Protein AF-A0A0F8X3J0-F1 (afdb_monomer)

Solvent-accessible surface area (backbone atoms only — not comparable to full-atom values): 3295 Å² total; per-residue (Å²): 131,85,81,49,76,65,53,55,51,51,52,51,36,54,50,49,36,54,50,41,54,59,54,48,73,75,42,63,86,91,40,73,68,38,55,56,45,53,51,52,38,51,50,32,53,50,50,48,56,51,52,54,55,57,74,76,103

pLDDT: mean 86.61, std 7.72, range [52.06, 93.62]

Mean predicted aligned error: 5.0 Å

Foldseek 3Di:
DPQDPLNVVLVVLVVQLVVLVVVLVPDDPPDPVSVVSVVSNVVSVVVNVVSVVVVVD

Secondary structure (DSSP, 8-state):
-PPPHHHHHHHHHHHHHHHHHHHHHHSPTT-HHHHHHHHHHHHHHHHHHHHHHHHT-

Organism: NCBI:txid412755

Sequence (57 aa):
MPLTELDRTIESVLLSERLWKKTVIRIPRGTVVRKSFDAKLRYARYLKKKLIKQHKK

Structure (mmCIF, N/CA/C/O backbone):
data_AF-A0A0F8X3J0-F1
#
_entry.id   AF-A0A0F8X3J0-F1
#
loop_
_atom_site.group_PDB
_atom_site.id
_atom_site.type_symbol
_atom_site.label_atom_id
_atom_site.label_alt_id
_atom_site.label_comp_id
_atom_site.label_asym_id
_atom_site.label_entity_id
_atom_site.label_seq_id
_atom_site.pdbx_PDB_ins_code
_atom_site.Cartn_x
_atom_site.Cartn_y
_atom_site.Cartn_z
_atom_site.occupancy
_atom_site.B_iso_or_equiv
_atom_site.auth_seq_id
_atom_site.auth_comp_id
_atom_site.auth_asym_id
_atom_site.auth_atom_id
_atom_site.pdbx_PDB_model_num
ATOM 1 N N . MET A 1 1 ? -11.857 -11.887 21.984 1.00 52.06 1 MET A N 1
ATOM 2 C CA . MET A 1 1 ? -12.511 -10.705 21.385 1.00 52.06 1 MET A CA 1
ATOM 3 C C . MET A 1 1 ? -12.495 -10.889 19.876 1.00 52.06 1 MET A C 1
ATOM 5 O O . MET A 1 1 ? -11.409 -11.114 19.350 1.00 52.06 1 MET A O 1
ATOM 9 N N . PRO A 1 2 ? -13.645 -10.899 19.186 1.00 67.94 2 PRO A N 1
ATOM 10 C CA . PRO A 1 2 ? -13.648 -10.878 17.726 1.00 67.94 2 PRO A CA 1
ATOM 11 C C . PRO A 1 2 ? -12.979 -9.584 17.239 1.00 67.94 2 PRO A C 1
ATOM 13 O O . PRO A 1 2 ? -13.255 -8.515 17.779 1.00 67.94 2 PRO A O 1
ATOM 16 N N . LEU A 1 3 ? -12.082 -9.692 16.254 1.00 68.44 3 LEU A N 1
ATOM 17 C CA . LEU A 1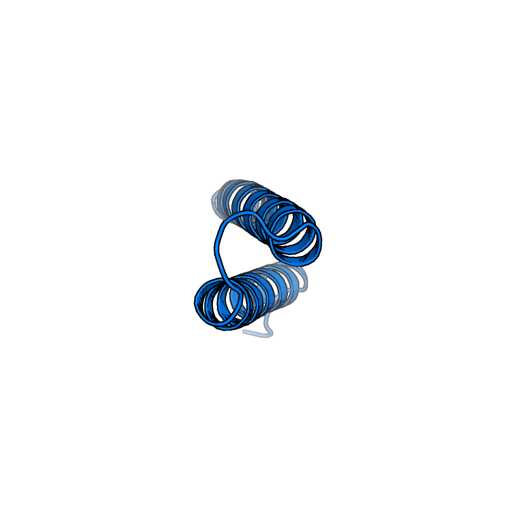 3 ? -11.472 -8.533 15.592 1.00 68.44 3 LEU A CA 1
ATOM 18 C C . LEU A 1 3 ? -12.579 -7.641 15.031 1.00 68.44 3 LEU A C 1
ATOM 20 O O . LEU A 1 3 ? -13.437 -8.124 14.283 1.00 68.44 3 LEU A O 1
ATOM 24 N N . THR A 1 4 ? -12.548 -6.358 15.384 1.00 83.69 4 THR A N 1
ATOM 25 C CA . THR A 1 4 ? -13.504 -5.385 14.858 1.00 83.69 4 THR A CA 1
ATOM 26 C C . THR A 1 4 ? -13.274 -5.189 13.356 1.00 83.69 4 THR A C 1
ATOM 28 O O . THR A 1 4 ? -12.196 -5.467 12.822 1.00 83.69 4 THR A O 1
ATOM 31 N N . GLU A 1 5 ? -14.280 -4.696 12.632 1.00 83.94 5 GLU A N 1
ATOM 32 C CA . GLU A 1 5 ? -14.118 -4.351 11.210 1.00 83.94 5 GLU A CA 1
ATOM 33 C C . GLU A 1 5 ? -12.994 -3.323 10.989 1.00 83.94 5 GLU A C 1
ATOM 35 O O . GLU A 1 5 ? -12.283 -3.357 9.977 1.00 83.94 5 GLU A O 1
ATOM 40 N N . LEU A 1 6 ? -12.782 -2.446 11.975 1.00 83.19 6 LEU A N 1
ATOM 41 C CA . LEU A 1 6 ? -11.695 -1.477 11.981 1.00 83.19 6 LEU A CA 1
ATOM 42 C C . LEU A 1 6 ? -10.325 -2.164 12.062 1.00 83.19 6 LEU A C 1
ATOM 44 O O . LEU A 1 6 ? -9.426 -1.798 11.303 1.00 83.19 6 LEU A O 1
ATOM 48 N N . ASP A 1 7 ? -10.179 -3.191 12.900 1.00 84.12 7 ASP A N 1
ATOM 49 C CA . ASP A 1 7 ? -8.928 -3.947 13.031 1.00 84.12 7 ASP A CA 1
ATOM 50 C C . ASP A 1 7 ? -8.553 -4.646 11.724 1.00 84.12 7 ASP A C 1
ATOM 52 O O . ASP A 1 7 ? -7.424 -4.520 11.247 1.00 84.12 7 ASP A O 1
ATOM 56 N N . ARG A 1 8 ? -9.528 -5.293 11.073 1.00 87.31 8 ARG A N 1
ATOM 57 C CA . ARG A 1 8 ? -9.327 -5.930 9.758 1.00 87.31 8 ARG A CA 1
ATOM 58 C C . ARG A 1 8 ? -8.900 -4.915 8.697 1.00 87.31 8 ARG A C 1
ATOM 60 O O . ARG A 1 8 ? -8.042 -5.193 7.857 1.00 87.31 8 ARG A O 1
ATOM 67 N N . THR A 1 9 ? -9.476 -3.715 8.744 1.00 88.38 9 THR A N 1
ATOM 68 C CA . THR A 1 9 ? -9.116 -2.626 7.829 1.00 88.38 9 THR A CA 1
ATOM 69 C C . THR A 1 9 ? -7.682 -2.152 8.076 1.00 88.38 9 THR A C 1
ATOM 71 O O . THR A 1 9 ? -6.917 -1.967 7.1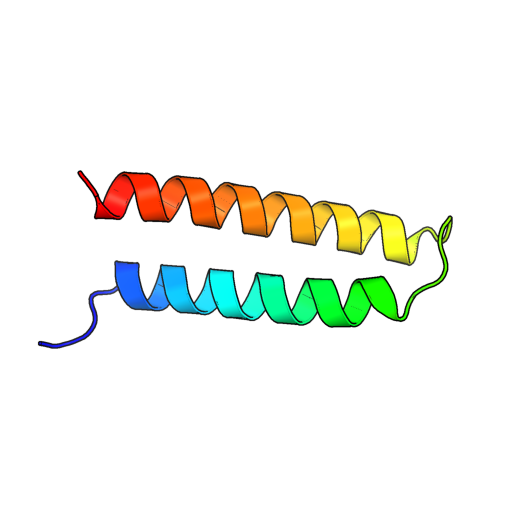25 1.00 88.38 9 THR A O 1
ATOM 74 N N . ILE A 1 10 ? -7.280 -1.997 9.340 1.00 87.56 10 ILE A N 1
ATOM 75 C CA . ILE A 1 10 ? -5.911 -1.620 9.714 1.00 87.56 10 ILE A CA 1
ATOM 76 C C . ILE A 1 10 ? -4.914 -2.686 9.245 1.00 87.56 10 ILE A C 1
ATOM 78 O O . ILE A 1 10 ? -3.909 -2.339 8.619 1.00 87.56 10 ILE A O 1
ATOM 82 N N . GLU A 1 11 ? -5.198 -3.968 9.474 1.00 90.06 11 GLU A N 1
ATOM 83 C CA . GLU A 1 11 ? -4.357 -5.080 9.017 1.00 90.06 11 GLU A CA 1
ATOM 84 C C . GLU A 1 11 ? -4.180 -5.087 7.494 1.00 90.06 11 GLU A C 1
ATOM 86 O O . GLU A 1 11 ? -3.054 -5.192 6.998 1.00 90.06 11 GLU A O 1
ATOM 91 N N . SER A 1 12 ? -5.262 -4.889 6.739 1.00 91.00 12 SER A N 1
ATOM 92 C CA . SER A 1 12 ? -5.217 -4.814 5.273 1.00 91.00 12 SER A CA 1
ATOM 93 C C . SER A 1 12 ? -4.344 -3.656 4.772 1.00 91.00 12 SER A C 1
ATOM 95 O O . SER A 1 12 ? -3.527 -3.814 3.853 1.00 91.00 12 SER A O 1
ATOM 97 N N . VAL A 1 13 ? -4.436 -2.488 5.418 1.00 90.81 13 VAL A N 1
ATOM 98 C CA . VAL A 1 13 ? -3.598 -1.326 5.092 1.00 90.81 13 VAL A CA 1
ATOM 99 C C . VAL A 1 13 ? -2.124 -1.591 5.420 1.00 90.81 13 VAL A C 1
ATOM 101 O O . VAL A 1 13 ? -1.250 -1.246 4.619 1.00 90.81 13 VAL A O 1
ATOM 104 N N . LEU A 1 14 ? -1.827 -2.236 6.553 1.00 90.75 14 LEU A N 1
ATOM 105 C CA . LEU A 1 14 ? -0.464 -2.630 6.928 1.00 90.75 14 LEU A CA 1
ATOM 106 C C . LEU A 1 14 ? 0.139 -3.623 5.926 1.00 90.75 14 LEU A C 1
ATOM 108 O O . LEU A 1 14 ? 1.295 -3.474 5.516 1.00 90.75 14 LEU A O 1
ATOM 112 N N . LEU A 1 15 ? -0.646 -4.615 5.506 1.00 92.50 15 LEU A N 1
ATOM 113 C CA . LEU A 1 15 ? -0.226 -5.621 4.537 1.00 92.50 15 LEU A CA 1
ATOM 114 C C . LEU A 1 15 ? 0.029 -4.989 3.163 1.00 92.50 15 LEU A C 1
ATOM 116 O O . LEU A 1 15 ? 1.074 -5.232 2.555 1.00 9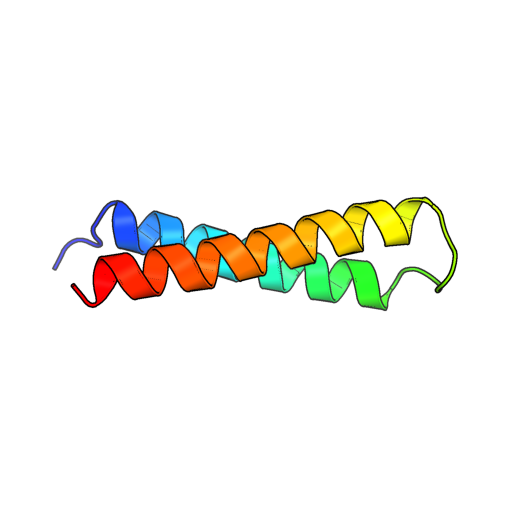2.50 15 LEU A O 1
ATOM 120 N N . SER A 1 16 ? -0.855 -4.087 2.731 1.00 89.75 16 SER A N 1
ATOM 121 C CA . SER A 1 16 ? -0.691 -3.303 1.503 1.00 89.75 16 SER A CA 1
ATOM 122 C C . SER A 1 16 ? 0.578 -2.446 1.535 1.00 89.75 16 SER A C 1
ATOM 124 O O . SER A 1 16 ? 1.367 -2.481 0.591 1.00 89.75 16 SER A O 1
ATOM 126 N N . GLU A 1 17 ? 0.839 -1.717 2.628 1.00 90.62 17 GLU A N 1
ATOM 127 C CA . GLU A 1 17 ? 2.068 -0.923 2.793 1.00 90.62 17 GLU A CA 1
ATOM 128 C C . GLU A 1 17 ? 3.323 -1.804 2.655 1.00 90.62 17 GLU A C 1
ATOM 130 O O . GLU A 1 17 ? 4.280 -1.440 1.960 1.00 90.62 17 GLU A O 1
ATOM 135 N N . ARG A 1 18 ? 3.314 -2.986 3.285 1.00 92.25 18 ARG A N 1
ATOM 136 C CA . ARG A 1 18 ? 4.427 -3.942 3.242 1.00 92.25 18 ARG A CA 1
ATOM 137 C C . ARG A 1 18 ? 4.676 -4.469 1.830 1.00 92.25 18 ARG A C 1
ATOM 139 O O . ARG A 1 18 ? 5.837 -4.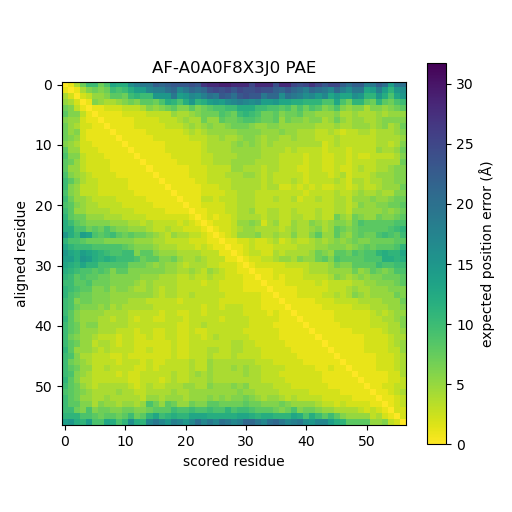541 1.416 1.00 92.25 18 ARG A O 1
ATOM 146 N N . LEU A 1 19 ? 3.617 -4.817 1.099 1.00 89.69 19 LEU A N 1
ATOM 147 C CA . LEU A 1 19 ? 3.711 -5.270 -0.289 1.00 89.69 19 LEU A CA 1
ATOM 148 C C . LEU A 1 19 ? 4.260 -4.160 -1.186 1.00 89.69 19 LEU A C 1
ATOM 150 O O . LEU A 1 19 ? 5.265 -4.374 -1.861 1.00 89.69 19 LEU A O 1
ATOM 154 N N . TRP A 1 20 ? 3.696 -2.950 -1.117 1.00 88.75 20 TRP A N 1
ATOM 155 C CA . TRP A 1 20 ? 4.167 -1.825 -1.926 1.00 88.75 20 TRP A CA 1
ATOM 156 C C . TRP A 1 20 ? 5.627 -1.479 -1.653 1.00 88.75 20 TRP A C 1
ATOM 158 O O . TRP A 1 20 ? 6.381 -1.255 -2.597 1.00 88.75 20 TRP A O 1
ATOM 168 N N . LYS A 1 21 ? 6.070 -1.510 -0.391 1.00 89.50 21 LYS A N 1
ATOM 169 C CA . LYS A 1 21 ? 7.479 -1.276 -0.047 1.00 89.50 21 LYS A CA 1
ATOM 170 C C . LYS A 1 21 ? 8.403 -2.309 -0.700 1.00 89.50 21 LYS A C 1
ATOM 172 O O . LYS A 1 21 ? 9.426 -1.923 -1.260 1.00 89.50 21 LYS A O 1
ATOM 177 N N . LYS A 1 22 ? 8.043 -3.600 -0.669 1.00 89.62 22 LYS A N 1
ATOM 178 C CA . LYS A 1 22 ? 8.816 -4.658 -1.346 1.00 89.62 22 LYS A CA 1
ATOM 179 C C . LYS A 1 22 ? 8.851 -4.451 -2.862 1.00 89.62 22 LYS A C 1
ATOM 181 O O . LYS A 1 22 ? 9.919 -4.571 -3.457 1.00 89.62 22 LYS A O 1
ATOM 186 N N . THR A 1 23 ? 7.718 -4.108 -3.471 1.00 85.94 23 THR A N 1
ATOM 187 C CA . THR A 1 23 ? 7.614 -3.882 -4.919 1.00 85.94 23 THR A CA 1
ATOM 188 C C . THR A 1 23 ? 8.436 -2.669 -5.362 1.00 85.94 23 THR A C 1
ATOM 190 O O . THR A 1 23 ? 9.231 -2.779 -6.288 1.00 85.94 23 THR A O 1
ATOM 193 N N . VAL A 1 24 ? 8.330 -1.533 -4.664 1.00 86.56 24 VAL A N 1
ATOM 194 C CA . VAL A 1 24 ? 9.054 -0.287 -4.990 1.00 86.56 24 VAL A CA 1
ATOM 195 C C . VAL A 1 24 ? 10.574 -0.451 -4.910 1.00 86.56 24 VAL A C 1
ATOM 197 O O . VAL A 1 24 ? 11.287 0.128 -5.727 1.00 86.56 24 VAL A O 1
ATOM 200 N N . ILE A 1 25 ? 11.087 -1.233 -3.950 1.00 85.81 25 ILE A N 1
ATOM 201 C CA . ILE A 1 25 ? 12.535 -1.485 -3.809 1.00 85.81 25 ILE A CA 1
ATOM 202 C C . ILE A 1 25 ? 13.103 -2.179 -5.054 1.00 85.81 25 ILE A C 1
ATOM 204 O O . ILE A 1 25 ? 14.235 -1.896 -5.437 1.00 85.81 25 ILE A O 1
ATOM 208 N N . ARG A 1 26 ? 12.315 -3.045 -5.701 1.00 88.88 26 ARG A N 1
ATOM 209 C CA . ARG A 1 26 ? 12.737 -3.817 -6.880 1.00 88.88 26 ARG A CA 1
ATOM 210 C C . ARG A 1 26 ? 12.701 -3.022 -8.185 1.00 88.88 26 ARG A C 1
ATOM 212 O O . ARG A 1 26 ? 13.289 -3.458 -9.166 1.00 88.88 26 ARG A O 1
ATOM 219 N N . ILE A 1 27 ? 12.007 -1.886 -8.223 1.00 88.50 27 ILE A N 1
ATOM 220 C CA . ILE A 1 27 ? 11.833 -1.104 -9.451 1.00 88.50 27 ILE A CA 1
ATOM 221 C C . ILE A 1 27 ? 12.869 0.028 -9.479 1.00 88.50 27 ILE A C 1
ATOM 223 O O . ILE A 1 27 ? 12.959 0.774 -8.503 1.00 88.50 27 ILE A O 1
ATOM 227 N N . PRO A 1 28 ? 13.624 0.235 -10.572 1.00 91.69 28 PRO A N 1
ATOM 228 C CA . PRO A 1 28 ? 14.592 1.327 -10.673 1.00 91.69 28 PRO A CA 1
ATOM 229 C C . PRO A 1 28 ? 13.980 2.718 -10.444 1.00 91.69 28 PRO A C 1
ATOM 231 O O . PRO A 1 28 ? 12.819 2.985 -10.785 1.00 91.69 28 PRO A O 1
ATOM 234 N N . ARG A 1 29 ? 14.776 3.623 -9.856 1.00 86.62 29 ARG A N 1
ATOM 235 C CA . ARG A 1 29 ? 14.406 5.039 -9.681 1.00 86.62 29 ARG A CA 1
ATOM 236 C C . ARG A 1 29 ? 14.185 5.702 -11.047 1.00 86.62 29 ARG A C 1
ATOM 238 O O . ARG A 1 29 ? 14.838 5.347 -12.015 1.00 86.62 29 ARG A O 1
ATOM 245 N N . GLY A 1 30 ? 13.246 6.646 -11.122 1.00 86.81 30 GLY A N 1
ATOM 246 C CA . GLY A 1 30 ? 12.952 7.406 -12.348 1.00 86.81 30 GLY A CA 1
ATOM 247 C C . GLY A 1 30 ? 11.935 6.764 -13.298 1.00 86.81 30 GLY A C 1
ATOM 248 O O . GLY A 1 30 ? 11.347 7.470 -14.113 1.00 86.81 30 GLY A O 1
ATOM 249 N N . THR A 1 31 ? 11.638 5.470 -13.150 1.00 91.31 31 THR A N 1
ATOM 250 C CA . THR A 1 31 ? 10.626 4.799 -13.980 1.00 91.31 31 THR A CA 1
ATOM 251 C C . THR A 1 31 ? 9.211 5.311 -13.682 1.00 91.31 31 THR A C 1
ATOM 253 O O . THR A 1 31 ? 8.843 5.567 -12.530 1.00 91.31 31 THR A O 1
ATOM 256 N N . VAL A 1 32 ? 8.381 5.427 -14.725 1.00 89.94 32 VAL A N 1
ATOM 257 C CA . VAL A 1 32 ? 6.966 5.839 -14.612 1.00 89.94 32 VAL A CA 1
ATOM 258 C C . VAL A 1 32 ? 6.196 4.901 -13.679 1.00 89.94 32 VAL A C 1
ATOM 260 O O . VAL A 1 32 ? 5.414 5.336 -12.835 1.00 89.94 32 VAL A O 1
ATOM 263 N N . VAL A 1 33 ? 6.501 3.607 -13.771 1.00 87.69 33 VAL A N 1
ATOM 264 C CA . VAL A 1 33 ? 5.914 2.556 -12.940 1.00 87.69 33 VAL A CA 1
ATOM 265 C C . VAL A 1 33 ? 6.263 2.751 -11.460 1.00 87.69 33 VAL A C 1
ATOM 267 O O . VAL A 1 33 ? 5.391 2.640 -10.602 1.00 87.69 33 VAL A O 1
ATOM 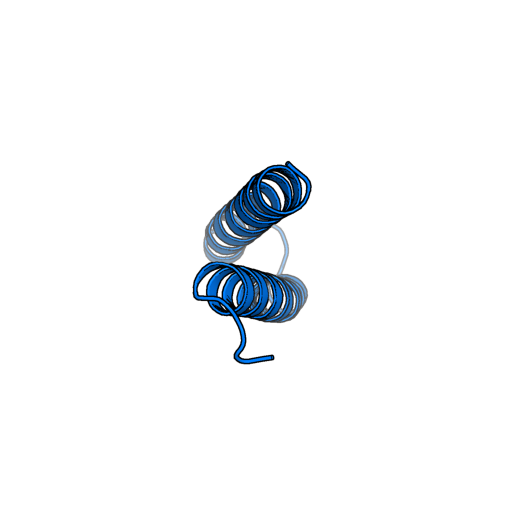270 N N . ARG A 1 34 ? 7.506 3.119 -11.119 1.00 90.12 34 ARG A N 1
ATOM 271 C CA . ARG A 1 34 ? 7.861 3.396 -9.719 1.00 90.12 34 ARG A CA 1
ATOM 272 C C . ARG A 1 34 ? 7.105 4.600 -9.162 1.00 90.12 34 ARG A C 1
ATOM 274 O O . ARG A 1 34 ? 6.645 4.531 -8.027 1.00 90.12 34 ARG A O 1
ATOM 281 N N . LYS A 1 35 ? 6.920 5.664 -9.955 1.00 88.50 35 LYS A N 1
ATOM 282 C CA . LYS A 1 35 ? 6.175 6.863 -9.523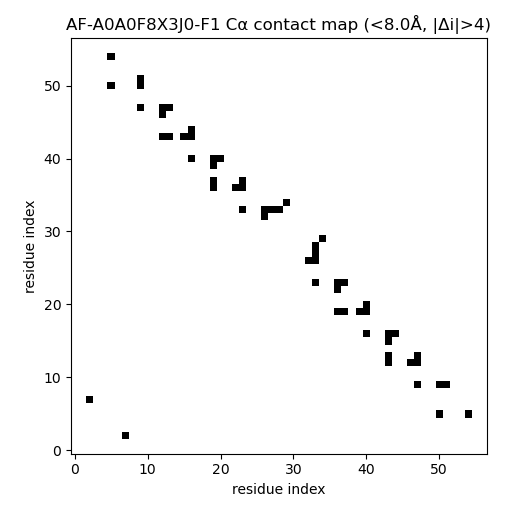 1.00 88.50 35 LYS A CA 1
ATOM 283 C C . LYS A 1 35 ? 4.737 6.528 -9.103 1.00 88.50 35 LYS A C 1
ATOM 285 O O . LYS A 1 35 ? 4.263 7.051 -8.092 1.00 88.50 35 LYS A O 1
ATOM 290 N N . SER A 1 36 ? 4.056 5.641 -9.834 1.00 88.25 36 SER A N 1
ATOM 291 C CA . SER A 1 36 ? 2.691 5.221 -9.490 1.00 88.25 36 SER A CA 1
ATOM 292 C C . SER A 1 36 ? 2.653 4.362 -8.218 1.00 88.25 36 SER A C 1
ATOM 294 O O . SER A 1 36 ? 1.786 4.562 -7.364 1.00 88.25 36 SER A O 1
ATOM 296 N N . PHE A 1 37 ? 3.630 3.472 -8.018 1.00 90.06 37 PHE A N 1
ATOM 297 C CA . PHE A 1 37 ? 3.748 2.708 -6.772 1.00 90.06 37 PHE A CA 1
ATOM 298 C C . PHE A 1 37 ? 4.131 3.576 -5.565 1.00 90.06 37 PHE A C 1
ATOM 300 O O . PHE A 1 37 ? 3.590 3.371 -4.479 1.00 90.06 37 PHE A O 1
ATOM 307 N N . ASP A 1 38 ? 4.982 4.591 -5.738 1.00 89.44 38 ASP A N 1
ATOM 308 C CA . ASP A 1 38 ? 5.313 5.560 -4.685 1.00 89.44 38 ASP A CA 1
ATOM 309 C C . ASP A 1 38 ? 4.079 6.374 -4.254 1.00 89.44 38 ASP A C 1
ATOM 311 O O . ASP A 1 38 ? 3.900 6.668 -3.068 1.00 89.44 38 ASP A O 1
ATOM 315 N N . ALA A 1 39 ? 3.185 6.720 -5.187 1.00 89.94 39 ALA A N 1
ATOM 316 C CA . ALA A 1 39 ? 1.903 7.348 -4.861 1.00 89.94 39 ALA A CA 1
ATOM 317 C C . ALA A 1 39 ? 1.005 6.418 -4.024 1.00 89.94 39 ALA A C 1
ATOM 319 O O . ALA A 1 39 ? 0.507 6.831 -2.974 1.00 89.94 39 ALA A O 1
ATOM 320 N N . LYS A 1 40 ? 0.877 5.143 -4.419 1.00 90.00 40 LYS A N 1
ATOM 321 C CA . LYS A 1 40 ? 0.125 4.125 -3.660 1.00 90.00 40 LYS A CA 1
ATOM 322 C C . LYS A 1 40 ? 0.695 3.913 -2.254 1.00 90.00 40 LYS A C 1
ATOM 324 O O . LYS A 1 40 ? -0.060 3.871 -1.284 1.00 90.00 40 LYS A O 1
ATOM 329 N N . LEU A 1 41 ? 2.022 3.853 -2.118 1.00 90.81 41 LEU A N 1
ATOM 330 C CA . LEU A 1 41 ? 2.694 3.715 -0.823 1.00 90.81 41 LEU A CA 1
ATOM 331 C C . LEU A 1 41 ? 2.436 4.926 0.089 1.00 90.81 41 LEU A C 1
ATOM 333 O O . LEU A 1 41 ? 2.183 4.760 1.284 1.00 90.81 41 LEU A O 1
ATOM 337 N N . ARG A 1 42 ? 2.467 6.148 -0.461 1.00 91.62 42 ARG A N 1
ATOM 338 C CA . ARG A 1 42 ? 2.123 7.371 0.285 1.00 91.62 42 ARG A CA 1
ATOM 339 C C . ARG A 1 42 ? 0.672 7.358 0.760 1.00 91.62 42 ARG A C 1
ATOM 341 O O . ARG A 1 42 ? 0.420 7.676 1.921 1.00 91.62 42 ARG A O 1
ATOM 348 N N . TYR A 1 43 ? -0.254 6.939 -0.097 1.00 91.69 43 TYR A N 1
ATOM 349 C CA . TYR A 1 43 ? -1.666 6.831 0.256 1.00 91.69 43 TYR A CA 1
ATOM 350 C C . TYR A 1 43 ? -1.913 5.798 1.368 1.00 91.69 43 TYR A C 1
ATOM 352 O O . TYR A 1 43 ? -2.571 6.109 2.359 1.00 91.69 43 TYR A O 1
ATOM 360 N N . ALA A 1 44 ? -1.294 4.614 1.286 1.00 90.25 44 ALA A N 1
ATOM 361 C CA . ALA A 1 44 ? -1.385 3.595 2.336 1.00 90.25 44 ALA A CA 1
ATOM 362 C C . ALA A 1 44 ? -0.879 4.110 3.699 1.00 90.25 44 ALA A C 1
ATOM 364 O O . ALA A 1 44 ? -1.522 3.900 4.727 1.00 90.25 44 ALA A O 1
ATOM 365 N N . ARG A 1 45 ? 0.233 4.862 3.721 1.00 91.94 45 ARG A N 1
ATOM 366 C CA . ARG A 1 45 ? 0.752 5.502 4.948 1.00 91.94 45 ARG A CA 1
ATOM 367 C C . ARG A 1 45 ? -0.205 6.535 5.530 1.00 91.94 45 ARG A C 1
ATOM 369 O O . ARG A 1 45 ? -0.336 6.621 6.752 1.00 91.94 45 ARG A O 1
ATOM 376 N N . TYR A 1 46 ? -0.843 7.328 4.672 1.00 93.62 46 TYR A N 1
ATOM 377 C CA . TYR A 1 46 ? -1.854 8.290 5.097 1.00 93.62 46 TYR A CA 1
ATOM 378 C C . TYR A 1 46 ? -3.048 7.577 5.747 1.00 93.62 46 TYR A C 1
ATOM 380 O O . TYR A 1 46 ? -3.409 7.909 6.877 1.00 93.62 46 TYR A O 1
ATOM 388 N N . LEU A 1 47 ? -3.596 6.551 5.085 1.00 90.56 47 LEU A N 1
ATOM 389 C CA . LEU A 1 47 ? -4.709 5.758 5.611 1.00 90.56 47 LEU A CA 1
ATOM 390 C C . LEU A 1 47 ? -4.366 5.108 6.949 1.00 90.56 47 LEU A C 1
ATOM 392 O O . LEU A 1 47 ? -5.130 5.234 7.900 1.00 90.56 47 LEU A O 1
ATOM 396 N N . LYS A 1 48 ? -3.181 4.503 7.065 1.00 88.88 48 LYS A N 1
ATOM 397 C CA . LYS A 1 48 ? -2.687 3.923 8.318 1.00 88.88 48 LYS A CA 1
ATOM 398 C C . LYS A 1 48 ? -2.712 4.933 9.463 1.00 88.88 48 LYS A C 1
ATOM 400 O O . LYS A 1 48 ? -3.253 4.646 10.526 1.00 88.88 48 LYS A O 1
ATOM 405 N N . LYS A 1 49 ? -2.151 6.130 9.253 1.00 90.69 49 LYS A N 1
ATOM 406 C CA . LYS A 1 49 ? -2.149 7.192 10.274 1.00 90.69 49 LYS A CA 1
ATOM 407 C C . LYS A 1 49 ? -3.568 7.622 10.649 1.00 90.69 49 LYS A C 1
ATOM 409 O O . LYS A 1 49 ? -3.841 7.828 11.829 1.00 90.69 49 LYS A O 1
ATOM 414 N N . LYS A 1 50 ? -4.458 7.751 9.661 1.00 91.88 50 LYS A N 1
ATOM 415 C CA . LYS A 1 50 ? -5.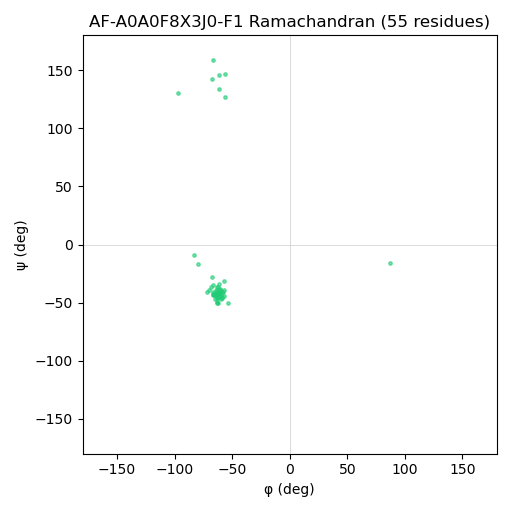860 8.133 9.870 1.00 91.88 50 LYS A CA 1
ATOM 416 C C . LYS A 1 50 ? -6.611 7.091 10.705 1.00 91.88 50 LYS A C 1
ATOM 418 O O . LYS A 1 50 ? -7.217 7.464 11.704 1.00 91.88 50 LYS A O 1
ATOM 423 N N . LEU A 1 51 ? -6.513 5.812 10.341 1.00 88.06 51 LEU A N 1
ATOM 424 C CA . LEU A 1 51 ? -7.198 4.710 11.025 1.00 88.06 51 LEU A CA 1
ATOM 425 C C . LEU A 1 51 ? -6.675 4.503 12.450 1.00 88.06 51 LEU A C 1
ATOM 427 O O . LEU A 1 51 ? -7.468 4.384 13.374 1.00 88.06 51 LEU A O 1
ATOM 431 N N . ILE A 1 52 ? -5.355 4.568 12.668 1.00 85.62 52 ILE A N 1
ATOM 432 C CA . ILE A 1 52 ? -4.777 4.492 14.024 1.00 85.62 52 ILE A CA 1
ATOM 433 C C . ILE A 1 52 ? -5.289 5.642 14.902 1.00 85.62 52 ILE A C 1
ATOM 435 O O . ILE A 1 52 ? -5.565 5.444 16.081 1.00 85.62 52 ILE A O 1
ATOM 439 N N . LYS A 1 53 ? -5.426 6.854 14.345 1.00 87.56 53 LYS A N 1
ATOM 440 C CA . LYS A 1 53 ? -5.968 8.002 15.085 1.00 87.56 53 LYS A CA 1
ATOM 441 C C . LYS A 1 53 ? -7.446 7.815 15.442 1.00 87.56 53 LYS A C 1
ATOM 443 O O . LYS A 1 53 ? -7.854 8.288 16.494 1.00 87.56 53 LYS A O 1
ATOM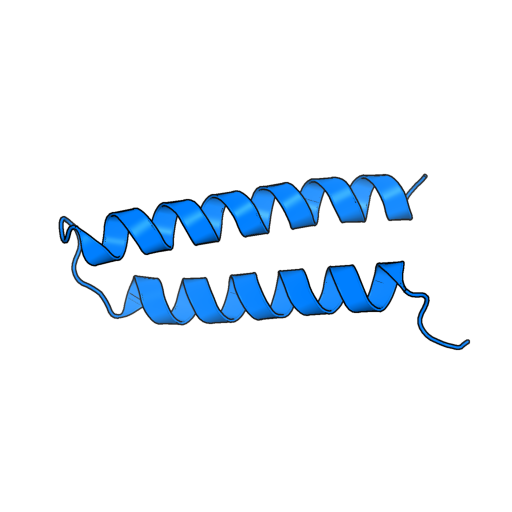 448 N N . GLN A 1 54 ? -8.224 7.159 14.581 1.00 82.50 54 GLN A N 1
ATOM 449 C CA . GLN A 1 54 ? -9.626 6.824 14.847 1.00 82.50 54 GLN A CA 1
ATOM 450 C C . GLN A 1 54 ? -9.760 5.714 15.892 1.00 82.50 54 GLN A C 1
ATOM 452 O O . GLN A 1 54 ? -10.585 5.848 16.775 1.00 82.50 54 GLN A O 1
ATOM 457 N N . HIS A 1 55 ? -8.916 4.682 15.841 1.00 79.06 55 HIS A N 1
ATOM 458 C CA . HIS A 1 55 ? -8.920 3.586 16.817 1.00 79.06 55 HIS A CA 1
ATOM 459 C C . HIS A 1 55 ? -8.487 4.035 18.229 1.00 79.06 55 HIS A C 1
ATOM 461 O O . HIS A 1 55 ? -8.840 3.415 19.225 1.00 79.06 55 HIS A O 1
ATOM 467 N N . LYS A 1 56 ? -7.654 5.076 18.339 1.00 74.06 56 LYS A N 1
ATOM 468 C CA . LYS A 1 56 ? -7.206 5.619 19.636 1.00 74.06 56 LYS A CA 1
ATOM 469 C C . LYS A 1 56 ? -8.189 6.610 20.275 1.00 74.06 56 LYS A C 1
ATOM 471 O O . LYS A 1 56 ? -7.914 7.058 21.385 1.00 74.06 56 LYS A O 1
ATOM 476 N N . LYS A 1 57 ? -9.230 7.020 19.551 1.00 59.97 57 LYS A N 1
ATOM 477 C CA . LYS A 1 57 ? -10.298 7.893 20.048 1.00 59.97 57 LYS A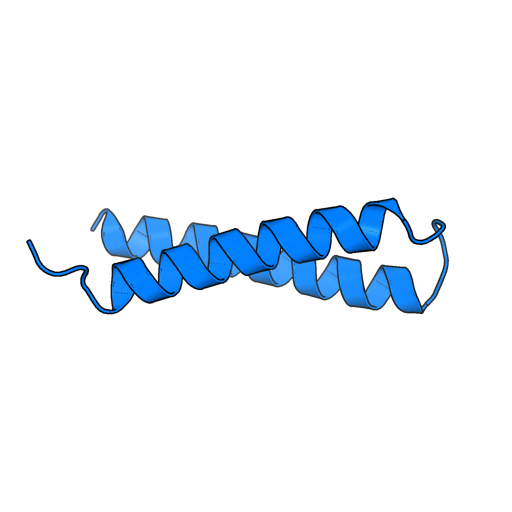 CA 1
ATOM 478 C C . LYS A 1 57 ? -11.453 7.047 20.549 1.00 59.97 57 LYS A C 1
ATOM 480 O O . LYS A 1 57 ? -12.083 7.511 21.517 1.00 59.97 57 LYS A O 1
#

Nearest PDB structures (foldseek):
  8h1j-assembly1_A  TM=9.389E-01  e=1.058E+00  Deinococcus radiodurans R1 = ATCC 13939 = DSM 20539
  6jqa-assembly1_A  TM=9.280E-01  e=3.590E+00  Onion yellows phytoplasma OY-W
  5wkq-assembly1_A  TM=9.134E-01  e=3.366E+00  Shigella flexneri
  6jqa-assembly1_B  TM=9.554E-01  e=4.951E+00  Onion yellows phytoplasma OY-W
  6bqt-assembly2_E  TM=9.085E-01  e=5.631E+00  Homo sapiens

Radius of gyration: 13.57 Å; Cα contacts (8 Å, |Δi|>4): 29; chains: 1; bounding box: 29×19×36 Å